Protein AF-Q2UFA0-F1 (afdb_monomer_lite)

Sequence (164 aa):
MLHRLEKFAEKDHPGLDFTRLARDIFEIDGPSGSHYCIAFKPQGNSVRTLQETFPNAQLRKHLVKSIIHRLFFAVNWLHATCSVAHTELSGHPWLTDFGQMRVVEGRINQDWWMSDLYRAPEVLLQLPWGYPVDIWSIGVMTLELLEGKNLVDPVYRVHGQYVS

InterPro domains:
  IPR000719 Protein kinase domain [PF00069] (55-152)
  IPR000719 Protein kinase domain [PS50011] (1-164)
  IPR011009 Protein kina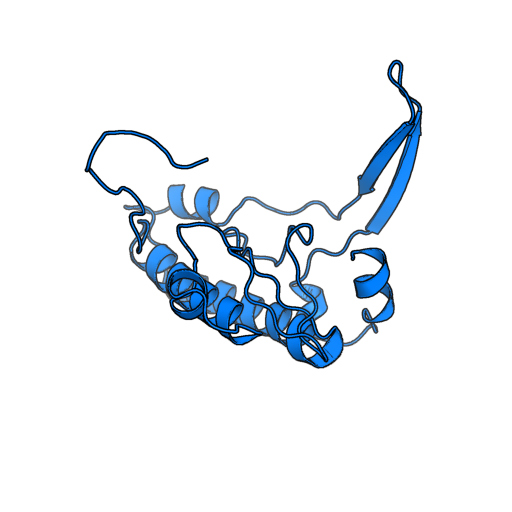se-like domain superfamily [SSF56112] (23-156)
  IPR051175 Dual specificity CLK kinases [PTHR45646] (97-151)

Radius of gyration: 17.29 Å; chains: 1; bounding box: 45×37×47 Å

Organism: Aspergillus oryzae (strain ATCC 42149 / RIB 40) (NCBI:txid510516)

Structure (mmCIF, N/CA/C/O backbone):
data_AF-Q2UFA0-F1
#
_entry.id   AF-Q2UFA0-F1
#
loop_
_atom_site.group_PDB
_atom_site.id
_atom_site.type_symbol
_atom_site.label_atom_id
_atom_site.label_alt_id
_atom_site.label_comp_id
_atom_site.label_asym_id
_atom_site.label_entity_id
_atom_site.label_seq_id
_atom_site.pdbx_PDB_ins_code
_atom_site.Cartn_x
_atom_site.Cartn_y
_atom_site.Cartn_z
_atom_site.occupancy
_atom_site.B_iso_or_equiv
_atom_site.auth_seq_id
_atom_site.auth_comp_id
_atom_site.auth_asym_id
_atom_site.auth_atom_id
_atom_site.pdbx_PDB_model_num
ATOM 1 N N . MET A 1 1 ? 10.904 -2.735 -11.911 1.00 69.12 1 MET A N 1
ATOM 2 C CA . MET A 1 1 ? 9.518 -2.979 -11.448 1.00 69.12 1 MET A CA 1
ATOM 3 C C . MET A 1 1 ? 8.508 -2.072 -12.146 1.00 69.12 1 MET A C 1
ATOM 5 O O . MET A 1 1 ? 7.577 -2.589 -12.738 1.00 69.12 1 MET A O 1
ATOM 9 N N . LEU A 1 2 ? 8.711 -0.751 -12.173 1.00 72.12 2 LEU A N 1
ATOM 10 C CA . LEU A 1 2 ? 7.784 0.202 -12.813 1.00 72.12 2 LEU A CA 1
ATOM 11 C C . LEU A 1 2 ? 7.495 -0.097 -14.298 1.00 72.12 2 LEU A C 1
ATOM 13 O O . LEU A 1 2 ? 6.341 -0.279 -14.661 1.00 72.12 2 LEU A O 1
ATOM 17 N N . HIS A 1 3 ? 8.533 -0.322 -15.110 1.00 73.25 3 HIS A N 1
ATOM 18 C CA . HIS A 1 3 ? 8.389 -0.776 -16.505 1.00 73.25 3 HIS A CA 1
ATOM 19 C C . HIS A 1 3 ? 7.650 -2.123 -16.654 1.00 73.25 3 HIS A C 1
ATOM 21 O O . HIS A 1 3 ? 7.135 -2.439 -17.721 1.00 73.25 3 HIS A O 1
ATOM 27 N N . ARG A 1 4 ? 7.630 -2.970 -15.611 1.00 72.50 4 ARG A N 1
ATOM 28 C CA . ARG A 1 4 ? 6.855 -4.222 -15.623 1.00 72.50 4 ARG A CA 1
ATOM 29 C C . ARG A 1 4 ? 5.371 -3.917 -15.438 1.00 72.50 4 ARG A C 1
ATOM 31 O O . ARG A 1 4 ? 4.573 -4.500 -16.153 1.00 72.50 4 ARG A O 1
ATOM 38 N N . LEU A 1 5 ? 5.021 -3.019 -14.518 1.00 77.69 5 LEU A N 1
ATOM 39 C CA . LEU A 1 5 ? 3.633 -2.632 -14.250 1.00 77.69 5 LEU A CA 1
ATOM 40 C C . LEU A 1 5 ? 2.967 -1.988 -15.472 1.00 77.69 5 LEU A C 1
ATOM 42 O O . LEU A 1 5 ? 1.819 -2.302 -15.762 1.00 77.69 5 LEU A O 1
ATOM 46 N N . GLU A 1 6 ? 3.702 -1.170 -16.232 1.00 74.56 6 GLU A N 1
ATOM 47 C CA . GLU A 1 6 ? 3.204 -0.574 -17.483 1.00 74.56 6 GLU A CA 1
ATOM 48 C C . GLU A 1 6 ? 2.753 -1.621 -18.510 1.00 74.56 6 GLU A C 1
ATOM 50 O O . GLU A 1 6 ? 1.758 -1.414 -19.196 1.00 74.56 6 GLU A O 1
ATOM 55 N N . LYS A 1 7 ? 3.421 -2.782 -18.577 1.00 77.62 7 LYS A N 1
ATOM 56 C CA . LYS A 1 7 ? 3.031 -3.870 -19.494 1.00 77.62 7 LYS A CA 1
ATOM 57 C C . LYS A 1 7 ? 1.678 -4.491 -19.151 1.00 77.62 7 LYS A C 1
ATOM 59 O O . LYS A 1 7 ? 1.045 -5.056 -20.031 1.00 77.62 7 LYS A O 1
ATOM 64 N N . PHE A 1 8 ? 1.264 -4.406 -17.889 1.00 75.88 8 PHE A N 1
ATOM 65 C CA . PHE A 1 8 ? -0.007 -4.938 -17.391 1.00 75.88 8 PHE A CA 1
ATOM 66 C C . PHE A 1 8 ? -1.089 -3.858 -17.262 1.00 75.88 8 PHE A C 1
ATOM 68 O O . PHE A 1 8 ? -2.206 -4.150 -16.832 1.00 75.88 8 PHE A O 1
ATOM 75 N N . ALA A 1 9 ? -0.772 -2.608 -17.607 1.00 70.12 9 ALA A N 1
ATOM 76 C CA . ALA A 1 9 ? -1.700 -1.488 -17.562 1.00 70.12 9 ALA A CA 1
ATOM 77 C C . ALA A 1 9 ? -2.595 -1.459 -18.818 1.00 70.12 9 ALA A C 1
ATOM 79 O O . ALA A 1 9 ? -2.592 -0.496 -19.586 1.00 70.12 9 ALA A O 1
ATOM 80 N N . GLU A 1 10 ? -3.357 -2.534 -19.045 1.00 68.38 10 GLU A N 1
ATOM 81 C CA . GLU A 1 10 ? -4.427 -2.546 -20.048 1.00 68.38 10 GLU A CA 1
ATOM 82 C C . GLU A 1 10 ? -5.585 -1.636 -19.604 1.00 68.38 10 GLU A C 1
ATOM 84 O O . GLU A 1 10 ? -5.936 -1.579 -18.426 1.00 68.38 10 GLU A O 1
ATOM 89 N N . LYS A 1 11 ? -6.172 -0.897 -20.553 1.00 59.50 11 LYS A N 1
ATOM 90 C CA . LYS A 1 11 ? -6.950 0.334 -20.310 1.00 59.50 11 LYS A CA 1
ATOM 91 C C . LYS A 1 11 ? -8.222 0.223 -19.451 1.00 59.50 11 LYS A C 1
ATOM 93 O O . LYS A 1 11 ? -8.726 1.274 -19.077 1.00 59.50 11 LYS A O 1
ATOM 98 N N . ASP A 1 12 ? -8.700 -0.971 -19.096 1.00 64.62 12 ASP A N 1
ATOM 99 C CA . ASP A 1 12 ? -10.007 -1.153 -18.435 1.00 64.62 12 ASP A CA 1
ATOM 100 C C . ASP A 1 12 ? -9.956 -1.814 -17.045 1.00 64.62 12 ASP A C 1
ATOM 102 O O . ASP A 1 12 ? -10.999 -2.163 -16.487 1.00 64.62 12 ASP A O 1
ATOM 106 N N . HIS A 1 13 ? -8.778 -1.986 -16.429 1.00 73.88 13 HIS A N 1
ATOM 107 C CA . HIS A 1 13 ? -8.738 -2.566 -15.084 1.00 73.88 13 HIS A CA 1
ATOM 108 C C . HIS A 1 13 ? -9.039 -1.508 -13.993 1.00 73.88 13 HIS A C 1
ATOM 110 O O . HIS A 1 13 ? -8.241 -0.587 -13.806 1.00 73.88 13 HIS A O 1
ATOM 116 N N . PRO A 1 14 ? -10.105 -1.658 -13.176 1.00 77.88 14 PRO A N 1
ATOM 117 C CA . PRO A 1 14 ? -10.539 -0.641 -12.200 1.00 77.88 14 PRO A CA 1
ATOM 118 C C . PRO A 1 14 ? -9.510 -0.345 -11.097 1.00 77.88 14 PRO A C 1
ATOM 120 O O . PRO A 1 14 ? -9.557 0.693 -10.445 1.00 77.88 14 PRO A O 1
ATOM 123 N N . GLY A 1 15 ? -8.556 -1.252 -10.874 1.00 78.12 15 GLY A N 1
ATOM 124 C CA . GLY A 1 15 ? -7.429 -1.030 -9.960 1.00 78.12 15 GLY A CA 1
ATOM 125 C C . GLY A 1 15 ? -6.402 -0.001 -10.446 1.00 78.12 15 GLY A C 1
ATOM 126 O O . GLY A 1 15 ? -5.671 0.548 -9.621 1.00 78.12 15 GLY A O 1
ATOM 127 N N . LEU A 1 16 ? -6.360 0.310 -11.747 1.00 80.56 16 LEU A N 1
ATOM 128 C CA . LEU A 1 16 ? -5.431 1.300 -12.302 1.00 80.56 16 LEU A CA 1
ATOM 129 C C . LEU A 1 16 ? -5.789 2.724 -11.874 1.00 80.56 16 LEU A C 1
ATOM 131 O O . LEU A 1 16 ? -4.893 3.508 -11.572 1.00 80.56 16 LEU A O 1
ATOM 135 N N . ASP A 1 17 ? -7.082 3.031 -11.737 1.00 81.19 17 ASP A N 1
ATOM 136 C CA . ASP A 1 17 ? -7.564 4.348 -11.291 1.00 81.19 17 ASP A CA 1
ATOM 137 C C . ASP A 1 17 ? -7.108 4.709 -9.868 1.00 81.19 17 ASP A C 1
ATOM 139 O O . ASP A 1 17 ? -7.089 5.881 -9.481 1.00 81.19 17 ASP A O 1
ATOM 143 N N . PHE A 1 18 ? -6.720 3.700 -9.085 1.00 83.94 18 PHE A N 1
ATOM 144 C CA . PHE A 1 18 ? -6.281 3.838 -7.696 1.00 83.94 18 PHE A CA 1
ATOM 145 C C . PHE A 1 18 ? -4.793 3.518 -7.501 1.00 83.94 18 PHE A C 1
ATOM 147 O O . PHE A 1 18 ? -4.308 3.506 -6.368 1.00 83.94 18 PHE A O 1
ATOM 154 N N . THR A 1 19 ? -4.061 3.307 -8.598 1.00 84.38 19 THR A N 1
ATOM 155 C CA . THR A 1 19 ? -2.630 2.991 -8.619 1.00 84.38 19 THR A CA 1
ATOM 156 C C . THR A 1 19 ? -1.854 4.140 -9.260 1.00 84.38 19 THR A C 1
ATOM 158 O O . THR A 1 19 ? -2.112 4.537 -10.395 1.00 84.38 19 THR A O 1
ATOM 161 N N . ARG A 1 20 ? -0.855 4.687 -8.563 1.00 83.62 20 ARG A N 1
ATOM 162 C CA . ARG A 1 20 ? -0.038 5.795 -9.072 1.00 83.62 20 ARG A CA 1
ATOM 163 C C . ARG A 1 20 ? 1.128 5.290 -9.922 1.00 83.62 20 ARG A C 1
ATOM 165 O O . ARG A 1 20 ? 2.265 5.252 -9.464 1.00 83.62 20 ARG A O 1
ATOM 172 N N . LEU A 1 21 ? 0.857 4.931 -11.171 1.00 84.44 21 LEU A N 1
ATOM 173 C CA . LEU A 1 21 ? 1.904 4.512 -12.106 1.00 84.44 21 LEU A CA 1
ATOM 174 C C . LEU A 1 21 ? 2.816 5.676 -12.523 1.00 84.44 21 LEU A C 1
ATOM 176 O O . LEU A 1 21 ? 2.394 6.838 -12.570 1.00 84.44 21 LEU A O 1
ATOM 180 N N . ALA A 1 22 ? 4.077 5.343 -12.813 1.00 85.19 22 ALA A N 1
ATOM 181 C CA . ALA A 1 22 ? 5.003 6.275 -13.441 1.00 85.19 22 ALA A CA 1
ATOM 182 C C . ALA A 1 22 ? 4.435 6.685 -14.804 1.00 85.19 22 ALA A C 1
ATOM 184 O O . ALA A 1 22 ? 3.907 5.860 -15.544 1.00 85.19 22 ALA A O 1
ATOM 185 N N . ARG A 1 23 ? 4.482 7.983 -15.094 1.00 84.31 23 ARG A N 1
ATOM 186 C CA . ARG A 1 23 ? 4.097 8.530 -16.396 1.00 84.31 23 ARG A CA 1
ATOM 187 C C . ARG A 1 23 ? 5.279 8.541 -17.354 1.00 84.31 23 ARG A C 1
ATOM 189 O O . ARG A 1 23 ? 5.073 8.408 -18.554 1.00 84.31 23 ARG A O 1
ATOM 196 N N . ASP A 1 24 ? 6.466 8.787 -16.815 1.00 86.75 24 ASP A N 1
ATOM 197 C CA . ASP A 1 24 ? 7.706 8.826 -17.573 1.00 86.75 24 ASP A CA 1
ATOM 198 C C . ASP A 1 24 ? 8.884 8.469 -16.662 1.00 86.75 24 ASP A C 1
ATOM 200 O O . ASP A 1 24 ? 8.854 8.752 -15.456 1.00 86.75 24 ASP A O 1
ATOM 204 N N . ILE A 1 25 ? 9.906 7.841 -17.236 1.00 89.56 25 ILE A N 1
ATOM 205 C CA . ILE A 1 25 ? 11.150 7.463 -16.566 1.00 89.56 25 ILE A CA 1
ATOM 206 C C . ILE A 1 25 ? 12.292 7.824 -17.509 1.00 89.56 25 ILE A C 1
ATOM 208 O O . ILE A 1 25 ? 12.415 7.248 -18.586 1.00 89.56 25 ILE A O 1
ATOM 212 N N . PHE A 1 26 ? 13.138 8.759 -17.091 1.00 91.88 26 PHE A N 1
ATOM 213 C CA . PHE A 1 26 ? 14.215 9.293 -17.921 1.00 91.88 26 PHE A CA 1
ATOM 214 C C . PHE A 1 26 ? 15.442 9.643 -17.081 1.00 91.88 26 PHE A C 1
ATOM 216 O O . PHE A 1 26 ? 15.392 9.639 -15.853 1.00 91.88 26 PHE A O 1
ATOM 223 N N . GLU A 1 27 ? 16.553 9.929 -17.746 1.00 95.88 27 GLU A N 1
ATOM 224 C CA . GLU A 1 27 ? 17.811 10.324 -17.116 1.00 95.88 27 GLU A CA 1
ATOM 225 C C . GLU A 1 27 ? 18.082 11.811 -17.354 1.00 95.88 27 GLU A C 1
ATOM 227 O O . GLU A 1 27 ? 17.812 12.335 -18.436 1.00 95.88 27 GLU A O 1
ATOM 232 N N . ILE A 1 28 ? 18.597 12.495 -16.333 1.00 95.44 28 ILE A N 1
ATOM 233 C CA . ILE A 1 28 ? 19.048 13.885 -16.419 1.00 95.44 28 ILE A CA 1
ATOM 234 C C . ILE A 1 28 ? 20.506 13.951 -15.979 1.00 95.44 28 ILE A C 1
ATOM 236 O O . ILE A 1 28 ? 20.833 13.542 -14.864 1.00 95.44 28 ILE A O 1
ATOM 240 N N . ASP A 1 29 ? 21.363 14.535 -16.811 1.00 96.81 29 ASP A N 1
ATOM 241 C CA . ASP A 1 29 ? 22.749 14.813 -16.446 1.00 96.81 29 ASP A CA 1
ATOM 242 C C . ASP A 1 29 ? 22.841 16.005 -15.487 1.00 96.81 29 ASP A C 1
ATOM 244 O O . ASP A 1 29 ? 22.350 17.104 -15.760 1.00 96.81 29 ASP A O 1
ATOM 248 N N . GLY A 1 30 ? 23.497 15.786 -14.351 1.00 93.38 30 GLY A N 1
ATOM 249 C CA . GLY A 1 30 ? 23.798 16.799 -13.352 1.00 93.38 30 GLY A CA 1
ATOM 250 C C . GLY A 1 30 ? 25.304 16.966 -13.120 1.00 93.38 30 GLY A C 1
ATOM 251 O O . GLY A 1 30 ? 26.120 16.199 -13.634 1.00 93.38 30 GLY A O 1
ATOM 252 N N . PRO A 1 31 ? 25.704 17.937 -12.279 1.00 95.25 31 PRO A N 1
ATOM 253 C CA . PRO A 1 31 ? 27.110 18.186 -11.941 1.00 95.25 31 PRO A CA 1
ATOM 254 C C . PRO A 1 31 ? 27.832 16.981 -11.320 1.00 95.25 31 PRO A C 1
ATOM 256 O O . PRO A 1 31 ? 29.059 16.936 -11.304 1.00 95.25 31 PRO A O 1
ATOM 259 N N . SER A 1 32 ? 27.076 16.023 -10.779 1.00 94.19 32 SER A N 1
ATOM 260 C CA . SER A 1 32 ? 27.583 14.824 -10.107 1.00 94.19 32 SER A CA 1
ATOM 261 C C . SER A 1 32 ? 27.350 13.531 -10.900 1.00 94.19 32 SER A C 1
ATOM 263 O O . SER A 1 32 ? 27.622 12.455 -10.373 1.00 94.19 32 SER A O 1
ATOM 265 N N . GLY A 1 33 ? 26.877 13.621 -12.148 1.00 94.19 33 GLY A N 1
ATOM 266 C CA . GLY A 1 33 ? 26.587 12.475 -13.015 1.00 94.19 33 GLY A CA 1
ATOM 267 C C . GLY A 1 33 ? 25.128 12.410 -13.471 1.00 94.19 33 GLY A C 1
ATOM 268 O O . GLY A 1 33 ? 24.354 13.336 -13.239 1.00 94.19 33 GLY A O 1
ATOM 269 N N . SER A 1 34 ? 24.766 11.312 -14.138 1.00 94.88 34 SER A N 1
ATOM 270 C CA . SER A 1 34 ? 23.394 11.052 -14.593 1.00 94.88 34 SER A CA 1
ATOM 271 C C . SER A 1 34 ? 22.495 10.622 -13.427 1.00 94.88 34 SER A C 1
ATOM 273 O O . SER A 1 34 ? 22.883 9.802 -12.589 1.00 94.88 34 SER A O 1
ATOM 275 N N . HIS A 1 35 ? 21.282 11.174 -13.377 1.00 94.25 35 HIS A N 1
ATOM 276 C CA . HIS A 1 35 ? 20.266 10.891 -12.368 1.00 94.25 35 HIS A CA 1
ATOM 277 C C . HIS A 1 35 ? 18.984 10.356 -13.010 1.00 94.25 35 HIS A C 1
ATOM 279 O O . HIS A 1 35 ? 18.359 11.030 -13.830 1.00 94.25 35 HIS A O 1
ATOM 285 N N . TYR A 1 36 ? 18.524 9.187 -12.559 1.00 91.50 36 TYR A N 1
ATOM 286 C CA . TYR A 1 36 ? 17.199 8.686 -12.917 1.00 91.50 36 TYR A CA 1
ATOM 287 C C . TYR A 1 36 ? 16.098 9.537 -12.288 1.00 91.50 36 TYR A C 1
ATOM 289 O O . TYR A 1 36 ? 16.066 9.762 -11.078 1.00 91.50 36 TYR A O 1
ATOM 297 N N . CYS A 1 37 ? 15.158 9.953 -13.122 1.00 91.69 37 CYS A N 1
ATOM 298 C CA . CYS A 1 37 ? 14.008 10.761 -12.773 1.00 91.69 37 CYS A CA 1
ATOM 299 C C . CYS A 1 37 ? 12.728 10.007 -13.128 1.00 91.69 37 CYS A C 1
ATOM 301 O O . CYS A 1 37 ? 12.607 9.416 -14.200 1.00 91.69 37 CYS A O 1
ATOM 303 N N . ILE A 1 38 ? 11.763 10.030 -12.208 1.00 89.00 38 ILE A N 1
ATOM 304 C CA . ILE A 1 38 ? 10.477 9.347 -12.359 1.00 89.00 38 ILE A CA 1
ATOM 305 C C . ILE A 1 38 ? 9.379 10.396 -12.231 1.00 89.00 38 ILE A C 1
ATOM 307 O O . ILE A 1 38 ? 9.190 10.994 -11.169 1.00 89.00 38 ILE A O 1
ATOM 311 N N . ALA A 1 39 ? 8.654 10.631 -13.319 1.00 89.12 39 ALA A N 1
ATOM 312 C CA . ALA A 1 39 ? 7.559 11.584 -13.355 1.00 89.12 39 ALA A CA 1
ATOM 313 C C . ALA A 1 39 ? 6.234 10.886 -13.046 1.00 89.12 39 ALA A C 1
ATOM 315 O O . ALA A 1 39 ? 5.908 9.844 -13.610 1.00 89.12 39 ALA A O 1
ATOM 316 N N . PHE A 1 40 ? 5.418 11.505 -12.198 1.00 85.50 40 PHE A N 1
ATOM 317 C CA . PHE A 1 40 ? 4.086 11.018 -11.847 1.00 85.50 40 PHE A CA 1
ATOM 318 C C . PHE A 1 40 ? 3.050 12.125 -12.028 1.00 85.50 40 PHE A C 1
ATOM 320 O O . PHE A 1 40 ? 3.361 13.311 -11.909 1.00 85.50 40 PHE A O 1
ATOM 327 N N . LYS A 1 41 ? 1.779 11.753 -12.221 1.00 83.75 41 LYS A N 1
ATOM 328 C CA . LYS A 1 41 ? 0.675 12.717 -12.099 1.00 83.75 41 LYS A CA 1
ATOM 329 C C . LYS A 1 41 ? 0.699 13.342 -10.686 1.00 83.75 41 LYS A C 1
ATOM 331 O O . LYS A 1 41 ? 0.897 12.589 -9.721 1.00 83.75 41 LYS A O 1
ATOM 336 N N . PRO A 1 42 ? 0.512 14.671 -10.544 1.00 82.44 42 PRO A N 1
ATOM 337 C CA . PRO A 1 42 ? 0.350 15.305 -9.239 1.00 82.44 42 PRO A CA 1
ATOM 338 C C . PRO A 1 42 ? -0.807 14.664 -8.473 1.00 82.44 42 PRO A C 1
ATOM 340 O O . PRO A 1 42 ? -1.835 14.336 -9.067 1.00 82.44 42 PRO A O 1
ATOM 343 N N . GLN A 1 43 ? -0.628 14.475 -7.170 1.00 77.12 43 GLN A N 1
ATOM 344 C CA . GLN A 1 43 ? -1.633 13.894 -6.284 1.00 77.12 43 GLN A CA 1
ATOM 345 C C . GLN A 1 43 ? -1.868 14.812 -5.085 1.00 77.12 43 GLN A C 1
ATOM 347 O O . GLN A 1 43 ? -1.094 15.739 -4.844 1.00 77.12 43 GLN A O 1
ATOM 352 N N . GLY A 1 44 ? -2.963 14.569 -4.368 1.00 75.38 44 GLY A N 1
ATOM 353 C CA . GLY A 1 44 ? -3.279 15.300 -3.144 1.00 75.38 44 GLY A CA 1
ATOM 354 C C . GLY A 1 44 ? -2.378 14.911 -1.968 1.00 75.38 44 GLY A C 1
ATOM 355 O O . GLY A 1 44 ? -1.394 14.188 -2.110 1.00 75.38 44 GLY A O 1
ATOM 356 N N . ASN A 1 45 ? -2.760 15.367 -0.781 1.00 79.31 45 ASN A N 1
ATOM 357 C CA . ASN A 1 45 ? -2.031 15.064 0.445 1.00 79.31 45 ASN A CA 1
ATOM 358 C C . ASN A 1 45 ? -2.154 13.584 0.856 1.00 79.31 45 ASN A C 1
ATOM 360 O O . ASN A 1 45 ? -3.083 12.881 0.449 1.00 79.31 45 ASN A O 1
ATOM 364 N N . SER A 1 46 ? -1.229 13.134 1.708 1.00 81.00 46 SER A N 1
ATOM 365 C CA . SER A 1 46 ? -1.304 11.826 2.372 1.00 81.00 46 SER A CA 1
ATOM 366 C C . SER A 1 46 ? -2.572 11.697 3.230 1.00 81.00 46 SER A C 1
ATOM 368 O O . SER A 1 46 ? -3.161 12.703 3.644 1.00 81.00 46 SER A O 1
ATOM 370 N N . VAL A 1 47 ? -2.986 10.463 3.553 1.00 80.69 47 VAL A N 1
ATOM 371 C CA . VAL A 1 47 ? -4.129 10.265 4.462 1.00 80.69 47 VAL A CA 1
ATOM 372 C C . VAL A 1 47 ? -3.807 10.795 5.860 1.00 80.69 47 VAL A C 1
ATOM 374 O O . VAL A 1 47 ? -4.701 11.313 6.519 1.00 80.69 47 VAL A O 1
ATOM 377 N N . ARG A 1 48 ? -2.536 10.775 6.279 1.00 80.31 48 ARG A N 1
ATOM 378 C CA . ARG A 1 48 ? -2.094 11.358 7.555 1.00 80.31 48 ARG A CA 1
ATOM 379 C C . ARG A 1 48 ? -2.387 12.855 7.639 1.00 80.31 48 ARG A C 1
ATOM 381 O O . ARG A 1 48 ? -3.007 13.306 8.594 1.00 80.31 48 ARG A O 1
ATOM 388 N N . THR A 1 49 ? -2.028 13.610 6.605 1.00 83.94 49 THR A N 1
ATOM 389 C CA . THR A 1 49 ? -2.344 15.045 6.539 1.00 83.94 49 THR A CA 1
ATOM 390 C C . THR A 1 49 ? -3.854 15.284 6.566 1.00 83.94 49 THR A C 1
ATOM 392 O O . THR A 1 49 ? -4.322 16.254 7.152 1.00 83.94 49 THR A O 1
ATOM 395 N N . LEU A 1 50 ? -4.646 14.395 5.952 1.00 84.44 50 LEU A N 1
ATOM 396 C CA . LEU A 1 50 ? -6.103 14.468 6.050 1.00 84.44 50 LEU A CA 1
ATOM 397 C C . LEU A 1 50 ? -6.583 14.183 7.479 1.00 84.44 50 LEU A C 1
ATOM 399 O O . LEU A 1 50 ? -7.444 14.908 7.966 1.00 84.44 50 LEU A O 1
ATOM 403 N N . GLN A 1 51 ? -6.038 13.172 8.158 1.00 85.31 51 GLN A N 1
ATOM 404 C CA . GLN A 1 51 ? -6.382 12.838 9.542 1.00 85.31 51 GLN A CA 1
ATOM 405 C C . GLN A 1 51 ? -6.175 14.020 10.484 1.00 85.31 51 GLN A C 1
ATOM 407 O O . GLN A 1 51 ? -7.070 14.311 11.268 1.00 85.31 51 GLN A O 1
ATOM 412 N N . GLU A 1 52 ? -5.067 14.749 10.351 1.00 86.31 52 GLU A N 1
ATOM 413 C CA . GLU A 1 52 ? -4.747 15.930 11.171 1.00 86.31 52 GLU A CA 1
ATOM 414 C C . GLU A 1 52 ? -5.823 17.031 11.115 1.00 86.31 52 GLU A C 1
ATOM 416 O O . GLU A 1 52 ? -5.924 17.846 12.029 1.00 86.31 52 GLU A O 1
ATOM 421 N N . THR A 1 53 ? -6.672 17.040 10.080 1.00 89.69 53 THR A N 1
ATOM 422 C CA . THR A 1 53 ? -7.796 17.986 9.967 1.00 89.69 53 THR A CA 1
ATOM 423 C C . THR A 1 53 ? -9.037 17.584 10.776 1.00 89.69 53 THR A C 1
ATOM 425 O O . THR A 1 53 ? -9.951 18.394 10.938 1.00 89.69 53 THR A O 1
ATOM 428 N N . PHE A 1 54 ? -9.095 16.351 11.290 1.00 88.25 54 PHE A N 1
ATOM 429 C CA . PHE A 1 54 ? -10.208 15.836 12.087 1.00 88.25 54 PHE A CA 1
ATOM 430 C C . PHE A 1 54 ? -9.862 15.808 13.585 1.00 88.25 54 PHE A C 1
ATOM 432 O O . PHE A 1 54 ? -8.713 15.555 13.958 1.0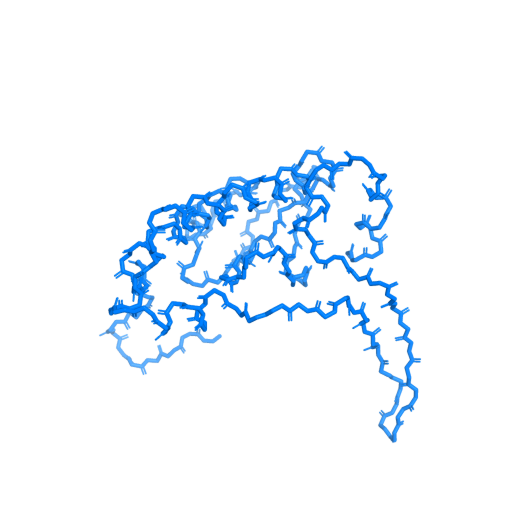0 88.25 54 PHE A O 1
ATOM 439 N N . PRO A 1 55 ? -10.852 15.997 14.480 1.00 89.94 55 PRO A N 1
ATOM 440 C CA . PRO A 1 55 ? -10.649 15.821 15.915 1.00 89.94 55 PRO A CA 1
ATOM 441 C C . PRO A 1 55 ? -10.059 14.443 16.233 1.00 89.94 55 PRO A C 1
ATOM 443 O O . PRO A 1 55 ? -10.520 13.430 15.704 1.00 89.94 55 PRO A O 1
ATOM 446 N N . ASN A 1 56 ? -9.047 14.410 17.103 1.00 89.00 56 ASN A N 1
ATOM 447 C CA . ASN A 1 56 ? -8.329 13.192 17.502 1.00 89.00 56 ASN A CA 1
ATOM 448 C C . ASN A 1 56 ? -7.727 12.391 16.333 1.00 89.00 56 ASN A C 1
ATOM 450 O O . ASN A 1 56 ? -7.487 11.200 16.489 1.00 89.00 56 ASN A O 1
ATOM 454 N N . ALA A 1 57 ? -7.519 13.011 15.166 1.00 87.88 57 ALA A N 1
ATOM 455 C CA . ALA A 1 57 ? -7.023 12.349 13.960 1.00 87.88 57 ALA A CA 1
ATOM 456 C C . ALA A 1 57 ? -7.916 11.204 13.417 1.00 87.88 57 ALA A C 1
ATOM 458 O O . ALA A 1 57 ? -7.460 10.352 12.650 1.00 87.88 57 ALA A O 1
ATOM 459 N N . GLN A 1 58 ? -9.204 11.183 13.780 1.00 92.12 58 GLN A N 1
ATOM 460 C CA . GLN A 1 58 ? -10.141 10.116 13.407 1.00 92.12 58 GLN A CA 1
ATOM 461 C C . GLN A 1 58 ? -10.933 10.459 12.146 1.00 92.12 58 GLN A C 1
ATOM 463 O O . GLN A 1 58 ? -11.693 11.431 12.106 1.00 92.12 58 GLN A O 1
ATOM 468 N N . LEU A 1 59 ? -10.828 9.617 11.115 1.00 90.50 59 LEU A N 1
ATOM 469 C CA . LEU A 1 59 ? -11.630 9.783 9.908 1.00 90.50 59 LEU A CA 1
ATOM 470 C C . LEU A 1 59 ? -13.046 9.246 10.096 1.00 90.50 59 LEU A C 1
ATOM 472 O O . LEU A 1 59 ? -13.310 8.234 10.748 1.00 90.50 59 LEU A O 1
ATOM 476 N N . ARG A 1 60 ? -13.997 9.891 9.418 1.00 92.50 60 ARG A N 1
ATOM 477 C CA . ARG A 1 60 ? -15.375 9.398 9.361 1.00 92.50 60 ARG A CA 1
ATOM 478 C C . ARG A 1 60 ? -15.418 8.040 8.658 1.00 92.50 60 ARG A C 1
ATOM 480 O O . ARG A 1 60 ? -14.830 7.873 7.592 1.00 92.50 60 ARG A O 1
ATOM 487 N N . LYS A 1 61 ? -16.222 7.108 9.182 1.00 92.88 61 LYS A N 1
ATOM 488 C CA . LYS A 1 61 ? -16.359 5.731 8.661 1.00 92.88 61 LYS A CA 1
ATOM 489 C C . LYS A 1 61 ? -16.595 5.647 7.148 1.00 92.88 61 LYS A C 1
ATOM 491 O O . LYS A 1 61 ? -16.095 4.733 6.504 1.00 92.88 61 LYS A O 1
ATOM 496 N N . HIS A 1 62 ? -17.337 6.591 6.564 1.00 93.31 62 HIS A N 1
ATOM 497 C CA . HIS A 1 62 ? -17.577 6.611 5.117 1.00 93.31 62 HIS A CA 1
ATOM 498 C C . HIS A 1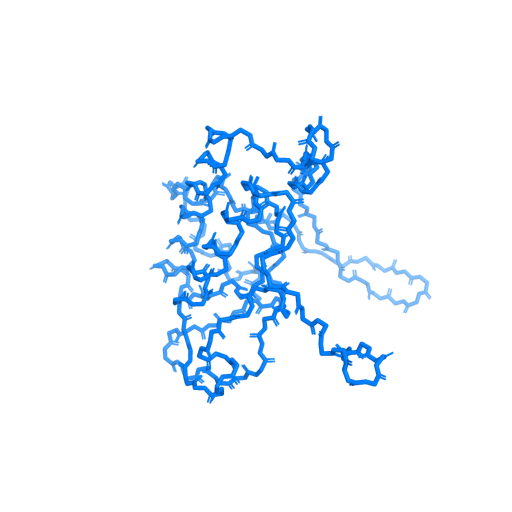 62 ? -16.319 6.955 4.303 1.00 93.31 62 HIS A C 1
ATOM 500 O O . HIS A 1 62 ? -16.130 6.391 3.228 1.00 93.31 62 HIS A O 1
ATOM 506 N N . LEU A 1 63 ? -15.448 7.835 4.814 1.00 90.81 63 LEU A N 1
ATOM 507 C CA . LEU A 1 63 ? -14.164 8.148 4.183 1.00 90.81 63 LEU A CA 1
ATOM 508 C C . LEU A 1 63 ? -13.229 6.948 4.275 1.00 90.81 63 LEU A C 1
ATOM 510 O O . LEU A 1 63 ? -12.669 6.553 3.258 1.00 90.81 63 LEU A O 1
ATOM 514 N N . VAL A 1 64 ? -13.143 6.320 5.454 1.00 92.06 64 VAL A N 1
ATOM 515 C CA . VAL A 1 64 ? -12.365 5.086 5.644 1.00 92.06 64 VAL A CA 1
ATOM 516 C C . VAL A 1 64 ? -12.839 4.015 4.668 1.00 92.06 64 VAL A C 1
ATOM 518 O O . VAL A 1 64 ? -12.044 3.509 3.889 1.00 92.06 64 VAL A O 1
ATOM 521 N N . LYS A 1 65 ? -14.149 3.744 4.608 1.00 93.00 65 LYS A N 1
ATOM 522 C CA . LYS A 1 65 ? -14.718 2.778 3.658 1.00 93.00 65 LYS A CA 1
ATOM 523 C C . LYS A 1 65 ? -14.328 3.091 2.210 1.00 93.00 65 LYS A C 1
ATOM 525 O O . LYS A 1 65 ? -13.977 2.174 1.479 1.00 93.00 65 LYS A O 1
ATOM 530 N N . SER A 1 66 ? -14.376 4.361 1.803 1.00 91.44 66 SER A N 1
ATOM 531 C CA . SER A 1 66 ? -13.981 4.786 0.454 1.00 91.44 66 SER A CA 1
ATOM 532 C C . SER A 1 66 ? -12.497 4.520 0.177 1.00 91.44 66 SER A C 1
ATOM 534 O O . SER A 1 66 ? -12.166 3.943 -0.855 1.00 91.44 66 SER A O 1
ATOM 536 N N . ILE A 1 67 ? -11.607 4.872 1.110 1.00 89.50 67 ILE A N 1
ATOM 537 C CA . ILE A 1 67 ? -10.156 4.652 0.987 1.00 89.50 67 ILE A CA 1
ATOM 538 C C . ILE A 1 67 ? -9.841 3.155 0.910 1.00 89.50 67 ILE A C 1
ATOM 540 O O . ILE A 1 67 ? -9.190 2.710 -0.030 1.00 89.50 67 ILE A O 1
ATOM 544 N N . ILE A 1 68 ? -10.363 2.368 1.851 1.00 91.50 68 ILE A N 1
ATOM 545 C CA . ILE A 1 68 ? -10.117 0.925 1.926 1.00 91.50 68 ILE A CA 1
ATOM 546 C C . ILE A 1 68 ? -10.645 0.204 0.682 1.00 91.50 68 ILE A C 1
ATOM 548 O O . ILE A 1 68 ? -9.968 -0.656 0.126 1.00 91.50 68 ILE A O 1
ATOM 552 N N . HIS A 1 69 ? -11.818 0.600 0.183 1.00 91.44 69 HIS A N 1
ATOM 553 C CA . HIS A 1 69 ? -12.362 0.054 -1.057 1.00 91.44 69 HIS A CA 1
ATOM 554 C C . HIS A 1 69 ? -11.422 0.296 -2.246 1.00 91.44 69 HIS A C 1
ATOM 556 O O . HIS A 1 69 ? -11.145 -0.628 -3.003 1.00 91.44 69 HIS A O 1
ATOM 562 N N . ARG A 1 70 ? -10.872 1.508 -2.388 1.00 90.44 70 ARG A N 1
ATOM 563 C CA . ARG A 1 70 ? -9.905 1.836 -3.452 1.00 90.44 70 ARG A CA 1
ATOM 564 C C . ARG A 1 70 ? -8.618 1.020 -3.339 1.00 90.44 70 ARG A C 1
ATOM 566 O O . ARG A 1 70 ? -8.139 0.511 -4.349 1.00 90.44 70 ARG A O 1
ATOM 573 N N . LEU A 1 71 ? -8.101 0.849 -2.121 1.00 90.06 71 LEU A N 1
ATOM 574 C CA . LEU A 1 71 ? -6.915 0.028 -1.867 1.00 90.06 71 LEU A CA 1
ATOM 575 C C . LEU A 1 71 ? -7.141 -1.434 -2.256 1.00 90.06 71 LEU A C 1
ATOM 577 O O . LEU A 1 71 ? -6.272 -2.018 -2.894 1.00 90.06 71 LEU A O 1
ATOM 581 N N . PHE A 1 72 ? -8.314 -2.006 -1.967 1.00 91.88 72 PHE A N 1
ATOM 582 C CA . PHE A 1 72 ? -8.629 -3.370 -2.398 1.00 91.88 72 PHE A CA 1
ATOM 583 C C . PHE A 1 72 ? -8.626 -3.525 -3.921 1.00 91.88 72 PHE A C 1
ATOM 585 O O . PHE A 1 72 ? -8.079 -4.503 -4.421 1.00 91.88 72 PHE A O 1
ATOM 592 N N . PHE A 1 73 ? -9.170 -2.562 -4.670 1.00 91.31 73 PHE A N 1
ATOM 593 C CA . PHE A 1 73 ? -9.117 -2.602 -6.136 1.00 91.31 73 PHE A CA 1
ATOM 594 C C . PHE A 1 73 ? -7.682 -2.527 -6.673 1.00 91.31 73 PHE A C 1
ATOM 596 O O . PHE A 1 73 ? -7.327 -3.288 -7.576 1.00 91.31 73 PHE A O 1
ATOM 603 N N . ALA A 1 74 ? -6.857 -1.640 -6.112 1.00 90.31 74 ALA A N 1
ATOM 604 C CA . ALA A 1 74 ? -5.458 -1.485 -6.510 1.00 90.31 74 ALA A CA 1
ATOM 605 C C . ALA A 1 74 ? -4.626 -2.740 -6.191 1.00 90.31 74 ALA A C 1
ATOM 607 O O . ALA A 1 74 ? -3.913 -3.258 -7.046 1.00 90.31 74 ALA A O 1
ATOM 608 N N . VAL A 1 75 ? -4.759 -3.271 -4.975 1.00 91.81 75 VAL A N 1
ATOM 609 C CA . VAL A 1 75 ? -4.029 -4.464 -4.529 1.00 91.81 75 VAL A CA 1
ATOM 610 C C . VAL A 1 75 ? -4.493 -5.714 -5.281 1.00 91.81 75 VAL A C 1
ATOM 612 O O . VAL A 1 75 ? -3.658 -6.507 -5.705 1.00 91.81 75 VAL A O 1
ATOM 615 N N . ASN A 1 76 ? -5.793 -5.851 -5.567 1.00 91.88 76 ASN A N 1
ATOM 616 C CA . ASN A 1 76 ? -6.296 -6.945 -6.400 1.00 91.88 76 ASN A CA 1
ATOM 617 C C . ASN A 1 76 ? -5.676 -6.936 -7.804 1.00 91.88 76 ASN A C 1
ATOM 619 O O . ASN A 1 76 ? -5.316 -7.991 -8.316 1.00 91.88 76 ASN A O 1
ATOM 623 N N . TRP A 1 77 ? -5.507 -5.760 -8.420 1.00 90.94 77 TRP A N 1
ATOM 624 C CA . TRP A 1 77 ? -4.814 -5.658 -9.708 1.00 90.94 77 TRP A CA 1
ATOM 625 C C . TRP A 1 77 ? -3.371 -6.171 -9.623 1.00 90.94 77 TRP A C 1
ATOM 627 O O . TRP A 1 77 ? -2.955 -6.991 -10.443 1.00 90.94 77 TRP A O 1
ATOM 637 N N . LEU A 1 78 ? -2.623 -5.760 -8.595 1.00 90.62 78 LEU A N 1
ATOM 638 C CA . LEU A 1 78 ? -1.250 -6.225 -8.397 1.00 90.62 78 LEU A CA 1
ATOM 639 C C . LEU A 1 78 ? -1.158 -7.740 -8.209 1.00 90.62 78 LEU A C 1
ATOM 641 O O . LEU A 1 78 ? -0.293 -8.384 -8.805 1.00 90.62 78 LEU A O 1
ATOM 645 N N . HIS A 1 79 ? -2.051 -8.297 -7.392 1.00 92.56 79 HIS A N 1
ATOM 646 C CA . HIS A 1 79 ? -2.055 -9.715 -7.040 1.00 92.56 79 HIS A CA 1
ATOM 647 C C . HIS A 1 79 ? -2.484 -10.583 -8.218 1.00 92.56 79 HIS A C 1
ATOM 649 O O . HIS A 1 79 ? -1.798 -11.544 -8.552 1.00 92.56 79 HIS A O 1
ATOM 655 N N . ALA A 1 80 ? -3.603 -10.231 -8.855 1.00 90.12 80 ALA A N 1
ATOM 656 C CA . ALA A 1 80 ? -4.242 -11.059 -9.873 1.00 90.12 80 ALA A CA 1
ATOM 657 C C . ALA A 1 80 ? -3.672 -10.847 -11.281 1.00 90.12 80 ALA A C 1
ATOM 659 O O . ALA A 1 80 ? -3.700 -11.772 -12.084 1.00 90.12 80 ALA A O 1
ATOM 660 N N . THR A 1 81 ? -3.186 -9.641 -11.598 1.00 89.06 81 THR A N 1
ATOM 661 C CA . THR A 1 81 ? -2.720 -9.299 -12.957 1.00 89.06 81 THR A CA 1
ATOM 662 C C . THR A 1 81 ? -1.202 -9.191 -13.032 1.00 89.06 81 THR A C 1
ATOM 664 O O . THR A 1 81 ? -0.591 -9.672 -13.982 1.00 89.06 81 THR A O 1
ATOM 667 N N . CYS A 1 82 ? -0.566 -8.552 -12.048 1.00 88.81 82 CYS A N 1
ATOM 668 C CA . CYS A 1 82 ? 0.878 -8.302 -12.104 1.00 88.81 82 CYS A CA 1
ATOM 669 C C . CYS A 1 82 ? 1.721 -9.398 -11.437 1.00 88.81 82 CYS A C 1
ATOM 671 O O . CYS A 1 82 ? 2.936 -9.454 -11.672 1.00 88.81 82 CYS A O 1
ATOM 673 N N . SER A 1 83 ? 1.092 -10.249 -10.624 1.00 91.38 83 SER A N 1
ATOM 674 C CA . SER A 1 83 ? 1.719 -11.276 -9.789 1.00 91.38 83 SER A CA 1
ATOM 675 C C . SER A 1 83 ? 2.724 -10.727 -8.766 1.00 91.38 83 SER A C 1
ATOM 677 O O . SER A 1 83 ? 3.811 -11.288 -8.557 1.00 91.38 83 SER A O 1
ATOM 679 N N . VAL A 1 84 ? 2.404 -9.581 -8.157 1.00 91.38 84 VAL A N 1
ATOM 680 C CA . VAL A 1 84 ? 3.284 -8.883 -7.205 1.00 91.38 84 VAL A CA 1
ATOM 681 C C . VAL A 1 84 ? 2.541 -8.496 -5.931 1.00 91.38 84 VAL A C 1
ATOM 683 O O . VAL A 1 84 ? 1.374 -8.134 -5.990 1.00 91.38 84 VAL A O 1
ATOM 686 N N . ALA A 1 85 ? 3.225 -8.541 -4.791 1.00 91.50 85 ALA A N 1
ATOM 687 C CA . ALA A 1 85 ? 2.780 -7.940 -3.536 1.00 91.50 85 ALA A CA 1
ATOM 688 C C . ALA A 1 85 ? 3.376 -6.531 -3.387 1.00 91.50 85 ALA A C 1
ATOM 690 O O . ALA A 1 85 ? 4.516 -6.288 -3.804 1.00 91.50 85 ALA A O 1
ATOM 691 N N . HIS A 1 86 ? 2.615 -5.609 -2.795 1.00 90.25 86 HIS A N 1
ATOM 692 C CA . HIS A 1 86 ? 3.039 -4.234 -2.549 1.00 90.25 86 HIS A CA 1
ATOM 693 C C . HIS A 1 86 ? 4.070 -4.147 -1.425 1.00 90.25 86 HIS A C 1
ATOM 695 O O . HIS A 1 86 ? 5.105 -3.507 -1.585 1.00 90.25 86 HIS A O 1
ATOM 701 N N . THR A 1 87 ? 3.808 -4.817 -0.301 1.00 85.75 87 THR A N 1
ATOM 702 C CA . THR A 1 87 ? 4.639 -4.920 0.914 1.00 85.75 87 THR A CA 1
ATOM 703 C C . THR A 1 87 ? 4.884 -3.618 1.691 1.00 85.75 87 THR A C 1
ATOM 705 O O . THR A 1 87 ? 5.372 -3.662 2.816 1.00 85.75 87 THR A O 1
ATOM 708 N N . GLU A 1 88 ? 4.504 -2.455 1.155 1.00 82.50 88 GLU A N 1
ATOM 709 C CA . GLU A 1 88 ? 4.642 -1.168 1.856 1.00 82.50 88 GLU A CA 1
ATOM 710 C C . GLU A 1 88 ? 3.431 -0.238 1.664 1.00 82.50 88 GLU A C 1
ATOM 712 O O . GLU A 1 88 ? 3.450 0.694 0.867 1.00 82.50 88 GLU A O 1
ATOM 717 N N . LEU A 1 89 ? 2.326 -0.475 2.373 1.00 77.00 89 LEU A N 1
ATOM 718 C CA . LEU A 1 89 ? 1.176 0.434 2.302 1.00 77.00 89 LEU A CA 1
ATOM 719 C C . LEU A 1 89 ? 1.407 1.671 3.182 1.00 77.00 89 LEU A C 1
ATOM 721 O O . LEU A 1 89 ? 1.201 1.639 4.389 1.00 77.00 89 LEU A O 1
ATOM 725 N N . SER A 1 90 ? 1.813 2.783 2.572 1.00 65.06 90 SER A N 1
ATOM 726 C CA . SER A 1 90 ? 2.296 3.987 3.272 1.00 65.06 90 SER A CA 1
ATOM 727 C C . SER A 1 90 ? 1.217 5.013 3.665 1.00 65.06 90 SER A C 1
ATOM 729 O O . SER A 1 90 ? 1.484 6.212 3.715 1.00 65.06 90 SER A O 1
ATOM 731 N N . GLY A 1 91 ? -0.022 4.591 3.941 1.00 63.81 91 GLY A N 1
ATOM 732 C CA . GLY A 1 91 ? -1.074 5.519 4.396 1.00 63.81 91 GLY A CA 1
ATOM 733 C C . GLY A 1 91 ? -1.440 6.607 3.371 1.00 63.81 91 GLY A C 1
ATOM 734 O O . GLY A 1 91 ? -1.813 7.724 3.736 1.00 63.81 91 GLY A O 1
ATOM 735 N N . HIS A 1 92 ? -1.319 6.302 2.079 1.00 65.94 92 HIS A N 1
ATOM 736 C CA . HIS A 1 92 ? -1.802 7.137 0.978 1.00 65.94 92 HIS A CA 1
ATOM 737 C C . HIS A 1 92 ? -3.140 6.593 0.451 1.00 65.94 92 HIS A C 1
ATOM 739 O O . HIS A 1 92 ? -3.358 5.382 0.467 1.00 65.94 92 HIS A O 1
ATOM 745 N N . PRO A 1 93 ? -4.059 7.455 -0.029 1.00 59.75 93 PRO A N 1
ATOM 746 C CA . PRO A 1 93 ? -5.362 7.001 -0.521 1.00 59.75 93 PRO A CA 1
ATOM 747 C C . PRO A 1 93 ? -5.282 6.358 -1.919 1.00 59.75 93 PRO A C 1
ATOM 749 O O . PRO A 1 93 ? -6.270 5.804 -2.399 1.00 59.75 93 PRO A O 1
ATOM 752 N N . TRP A 1 94 ? -4.120 6.458 -2.565 1.00 71.94 94 TRP A N 1
ATOM 753 C CA . TRP A 1 94 ? -3.723 5.757 -3.782 1.00 71.94 94 TRP A CA 1
ATOM 754 C C . TRP A 1 94 ? -2.518 4.876 -3.469 1.00 71.94 94 TRP A C 1
ATOM 756 O O . TRP A 1 94 ? -1.667 5.233 -2.649 1.00 71.94 94 TRP A O 1
ATOM 766 N N . LEU A 1 95 ? -2.422 3.754 -4.171 1.00 75.94 95 LEU A N 1
ATOM 767 C CA . LEU A 1 95 ? -1.273 2.874 -4.077 1.00 75.94 95 LEU A CA 1
ATOM 768 C C . LEU A 1 95 ? -0.069 3.535 -4.758 1.00 75.9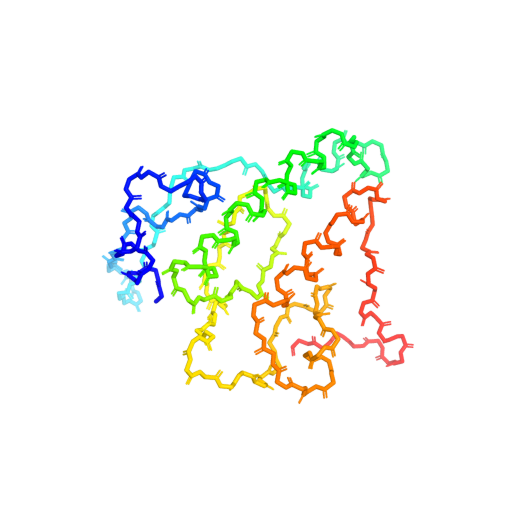4 95 LEU A C 1
ATOM 770 O O . LEU A 1 95 ? -0.150 3.938 -5.920 1.00 75.94 95 LEU A O 1
ATOM 774 N N . THR A 1 96 ? 1.020 3.713 -4.020 1.00 76.06 96 THR A N 1
ATOM 775 C CA . THR A 1 96 ? 2.215 4.451 -4.445 1.00 76.06 96 THR A CA 1
ATOM 776 C C . THR A 1 96 ? 3.442 3.828 -3.809 1.00 76.06 96 THR A C 1
ATOM 778 O O . THR A 1 96 ? 3.325 3.132 -2.811 1.00 76.06 96 THR A O 1
ATOM 781 N N . ASP A 1 97 ? 4.605 4.184 -4.344 1.00 76.12 97 ASP A N 1
ATOM 782 C CA . ASP A 1 97 ? 5.908 3.698 -3.899 1.00 76.12 97 ASP A CA 1
ATOM 783 C C . ASP A 1 97 ? 6.100 2.194 -4.114 1.00 76.12 97 ASP A C 1
ATOM 785 O O . ASP A 1 97 ? 5.949 1.338 -3.249 1.00 76.12 97 ASP A O 1
ATOM 789 N N . PHE A 1 98 ? 6.446 1.880 -5.356 1.00 81.31 98 PHE A N 1
ATOM 790 C CA . PHE A 1 98 ? 6.633 0.517 -5.829 1.00 81.31 98 PHE A CA 1
ATOM 791 C C . PHE A 1 98 ? 8.070 0.013 -5.660 1.00 81.31 98 PHE A C 1
ATOM 793 O O . PHE A 1 98 ? 8.415 -1.039 -6.205 1.00 81.31 98 PHE A O 1
ATOM 800 N N . GLY A 1 99 ? 8.917 0.762 -4.942 1.00 78.50 99 GLY A N 1
ATOM 801 C CA . GLY A 1 99 ? 10.316 0.405 -4.714 1.00 78.50 99 GLY A CA 1
ATOM 802 C C . GLY A 1 99 ? 10.470 -0.883 -3.907 1.00 78.50 99 GLY A C 1
ATOM 803 O O . GLY A 1 99 ? 11.400 -1.652 -4.145 1.00 78.50 99 GLY A O 1
ATOM 804 N N . GLN A 1 100 ? 9.516 -1.155 -3.015 1.00 82.19 100 GLN A N 1
ATOM 805 C CA . GLN A 1 100 ? 9.565 -2.302 -2.115 1.00 82.19 100 GLN A CA 1
ATOM 806 C C . GLN A 1 100 ? 8.835 -3.544 -2.647 1.00 82.19 100 GLN A C 1
ATOM 808 O O . GLN A 1 100 ? 8.958 -4.610 -2.056 1.00 82.19 100 GLN A O 1
ATOM 813 N N . MET A 1 101 ? 8.128 -3.461 -3.776 1.00 87.56 101 MET A N 1
ATOM 814 C CA . MET A 1 101 ? 7.304 -4.563 -4.283 1.00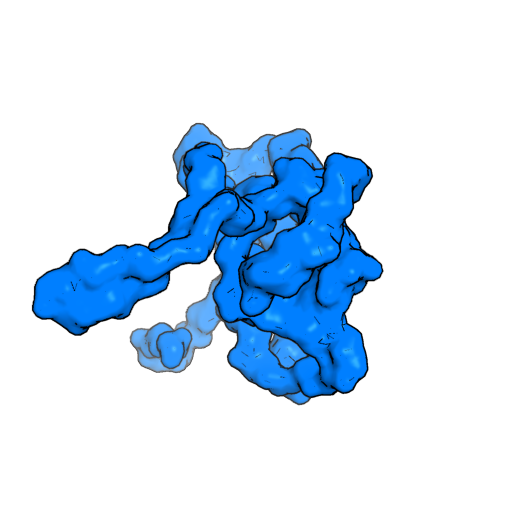 87.56 101 MET A CA 1
ATOM 815 C C . MET A 1 101 ? 8.064 -5.871 -4.512 1.00 87.56 101 MET A C 1
ATOM 817 O O . MET A 1 101 ? 9.251 -5.894 -4.854 1.00 87.56 101 MET A O 1
ATOM 821 N N . ARG A 1 102 ? 7.335 -6.985 -4.414 1.00 89.69 102 ARG A N 1
ATOM 822 C CA . ARG A 1 102 ? 7.899 -8.336 -4.495 1.00 89.69 102 ARG A CA 1
ATOM 823 C C . ARG A 1 102 ? 7.093 -9.228 -5.416 1.00 89.69 102 ARG A C 1
ATOM 825 O O . ARG A 1 102 ? 5.871 -9.221 -5.396 1.00 89.69 102 ARG A O 1
ATOM 832 N N . VAL A 1 103 ? 7.788 -9.992 -6.252 1.00 90.31 103 VAL A N 1
ATOM 833 C CA . VAL A 1 103 ? 7.153 -10.978 -7.136 1.00 90.31 103 VAL A CA 1
ATOM 834 C C . VAL A 1 103 ? 6.805 -12.203 -6.300 1.00 90.31 103 VAL A C 1
ATOM 836 O O . VAL A 1 103 ? 7.687 -12.771 -5.661 1.00 90.31 103 VAL A O 1
ATOM 839 N N . VAL A 1 104 ? 5.538 -12.605 -6.307 1.00 90.19 104 VAL A N 1
ATOM 840 C CA . VAL A 1 104 ? 5.058 -13.741 -5.501 1.00 90.19 104 VAL A CA 1
ATOM 841 C C . VAL A 1 104 ? 4.947 -15.008 -6.344 1.00 90.19 104 VAL A C 1
ATOM 843 O O . VAL A 1 104 ? 5.271 -16.096 -5.880 1.00 90.19 104 VAL A O 1
ATOM 846 N N . GLU A 1 105 ? 4.542 -14.884 -7.606 1.00 89.25 105 GLU A N 1
ATOM 847 C CA . GLU A 1 105 ? 4.406 -16.039 -8.493 1.00 89.25 105 GLU A CA 1
ATOM 848 C C . GLU A 1 105 ? 5.750 -16.742 -8.736 1.00 89.25 105 GLU A C 1
ATOM 850 O O . GLU A 1 105 ? 6.745 -16.125 -9.128 1.00 89.25 105 GLU A O 1
ATOM 855 N N . GLY A 1 106 ? 5.767 -18.055 -8.486 1.00 85.81 106 GLY A N 1
ATOM 856 C CA . GLY A 1 106 ? 6.939 -18.909 -8.678 1.00 85.81 106 GLY A CA 1
ATOM 857 C C . GLY A 1 106 ? 8.085 -18.660 -7.692 1.00 85.81 106 GLY A C 1
ATOM 858 O O . GLY A 1 106 ? 9.194 -19.135 -7.937 1.00 85.81 106 GLY A O 1
ATOM 859 N N . ARG A 1 107 ? 7.859 -17.912 -6.602 1.00 86.25 107 ARG A N 1
ATOM 860 C CA . ARG A 1 107 ? 8.884 -17.592 -5.599 1.00 86.25 107 ARG A CA 1
ATOM 861 C C . ARG A 1 107 ? 8.396 -17.874 -4.186 1.00 86.25 107 ARG A C 1
ATOM 863 O O . ARG A 1 107 ? 7.231 -17.672 -3.864 1.00 86.25 107 ARG A O 1
ATOM 870 N N . ILE A 1 108 ? 9.322 -18.302 -3.335 1.00 86.50 108 ILE A N 1
ATOM 871 C CA . ILE A 1 108 ? 9.121 -18.351 -1.888 1.00 86.50 108 ILE A CA 1
ATOM 872 C C . ILE A 1 108 ? 9.764 -17.086 -1.330 1.00 86.50 108 ILE A C 1
ATOM 874 O O . ILE A 1 108 ? 10.984 -16.945 -1.396 1.00 86.50 108 ILE A O 1
ATOM 878 N N . ASN A 1 109 ? 8.950 -16.163 -0.824 1.00 89.31 109 ASN A N 1
ATOM 879 C CA . ASN A 1 109 ? 9.453 -14.985 -0.129 1.00 89.31 109 ASN A CA 1
ATOM 880 C C . ASN A 1 109 ? 9.504 -15.281 1.377 1.00 89.31 109 ASN A C 1
ATOM 882 O O . ASN A 1 109 ? 8.537 -15.790 1.937 1.00 89.31 109 ASN A O 1
ATOM 886 N N . GLN A 1 110 ? 10.648 -15.014 2.002 1.00 89.06 110 GLN A N 1
ATOM 887 C CA . GLN A 1 110 ? 10.929 -15.223 3.434 1.00 89.06 110 GLN A CA 1
ATOM 888 C C . GLN A 1 110 ? 11.814 -14.101 4.002 1.00 89.06 110 GLN A C 1
ATOM 890 O O . GLN A 1 110 ? 12.255 -14.161 5.147 1.00 89.06 110 GLN A O 1
ATOM 895 N N . ASP A 1 111 ? 12.116 -13.083 3.195 1.00 87.31 111 ASP A N 1
ATOM 896 C CA . ASP A 1 111 ? 12.914 -11.938 3.602 1.00 87.31 111 ASP A CA 1
ATOM 897 C C . ASP A 1 111 ? 12.184 -11.097 4.655 1.00 87.31 111 ASP A C 1
ATOM 899 O O . ASP A 1 111 ? 10.953 -10.997 4.666 1.00 87.31 111 ASP A O 1
ATOM 903 N N . TRP A 1 112 ? 12.972 -10.487 5.545 1.00 84.50 112 TRP A N 1
ATOM 904 C CA . TRP A 1 112 ? 12.499 -9.534 6.544 1.00 84.50 112 TRP A CA 1
ATOM 905 C C . TRP A 1 112 ? 12.180 -8.207 5.860 1.00 84.50 112 TRP A C 1
ATOM 907 O O . TRP A 1 112 ? 13.023 -7.317 5.741 1.00 84.50 112 TRP A O 1
ATOM 917 N N . TRP A 1 113 ? 10.966 -8.116 5.336 1.00 81.94 113 TRP A N 1
ATOM 918 C CA . TRP A 1 113 ? 10.549 -7.030 4.465 1.00 81.94 113 TRP A CA 1
ATOM 919 C C . TRP A 1 113 ? 9.134 -6.603 4.818 1.00 81.94 113 TRP A C 1
ATOM 921 O O . TRP A 1 113 ? 8.291 -7.475 4.974 1.00 81.94 113 TRP A O 1
ATOM 931 N N . MET A 1 114 ? 8.920 -5.293 4.988 1.00 83.19 114 MET A N 1
ATOM 932 C CA . MET A 1 114 ? 7.696 -4.558 5.379 1.00 83.19 114 MET A CA 1
ATOM 933 C C . MET A 1 114 ? 8.064 -3.518 6.444 1.00 83.19 114 MET A C 1
ATOM 935 O O . MET A 1 114 ? 8.942 -3.765 7.273 1.00 83.19 114 MET A O 1
ATOM 939 N N . SER A 1 115 ? 7.353 -2.390 6.475 1.00 82.12 115 SER A N 1
ATOM 940 C CA . SER A 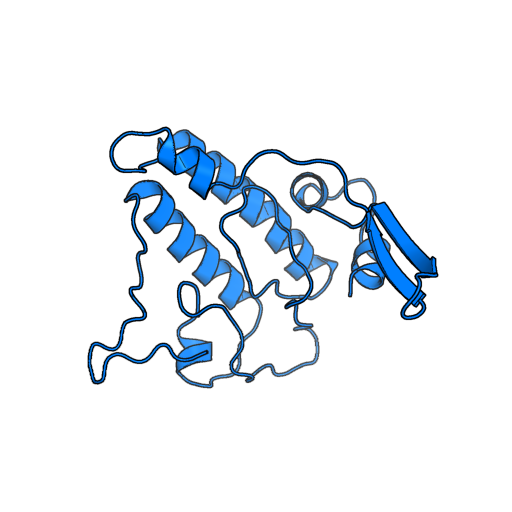1 115 ? 7.455 -1.408 7.565 1.00 82.12 115 SER A CA 1
ATOM 941 C C . SER A 1 115 ? 7.008 -2.015 8.901 1.00 82.12 115 SER A C 1
ATOM 943 O O . SER A 1 115 ? 6.025 -2.756 8.936 1.00 82.12 115 SER A O 1
ATOM 945 N N . ASP A 1 116 ? 7.685 -1.671 10.000 1.00 81.31 116 ASP A N 1
ATOM 946 C CA . ASP A 1 116 ? 7.412 -2.227 11.335 1.00 81.31 116 ASP A CA 1
ATOM 947 C C . ASP A 1 116 ? 5.955 -2.049 11.789 1.00 81.31 116 ASP A C 1
ATOM 949 O O . ASP A 1 116 ? 5.408 -2.922 12.457 1.00 81.31 116 ASP A O 1
ATOM 953 N N . LEU A 1 117 ? 5.306 -0.950 11.389 1.00 81.75 117 LEU A N 1
ATOM 954 C CA . LEU A 1 117 ? 3.918 -0.646 11.760 1.00 81.75 117 LEU A CA 1
ATOM 955 C C . LEU A 1 117 ? 2.896 -1.564 11.080 1.00 81.75 117 LEU A C 1
ATOM 957 O O . LEU A 1 117 ? 1.846 -1.851 11.646 1.00 81.75 117 LEU A O 1
ATOM 961 N N . TYR A 1 118 ? 3.202 -2.030 9.869 1.00 86.00 118 TYR A N 1
ATOM 962 C CA . TYR A 1 118 ? 2.266 -2.767 9.017 1.00 86.00 118 TYR A CA 1
ATOM 963 C C . TYR A 1 118 ? 2.682 -4.218 8.786 1.00 86.00 118 TYR A C 1
ATOM 965 O O . TYR A 1 118 ? 2.041 -4.905 7.988 1.00 86.00 118 TYR A O 1
ATOM 973 N N . ARG A 1 119 ? 3.752 -4.676 9.447 1.00 89.44 119 ARG A N 1
ATOM 974 C CA . ARG A 1 119 ? 4.356 -5.988 9.217 1.00 89.44 119 ARG A CA 1
ATOM 975 C C . ARG A 1 119 ? 3.398 -7.110 9.609 1.00 89.44 119 ARG A C 1
ATOM 977 O O . ARG A 1 119 ? 2.857 -7.130 10.715 1.00 89.44 119 ARG A O 1
ATOM 984 N N . ALA A 1 120 ? 3.207 -8.046 8.686 1.00 91.81 120 ALA A N 1
ATOM 985 C CA . ALA A 1 120 ? 2.365 -9.214 8.889 1.00 91.81 120 ALA A CA 1
ATOM 986 C C . ALA A 1 120 ? 3.032 -10.234 9.837 1.00 91.81 120 ALA A C 1
ATOM 988 O O . ALA A 1 120 ? 4.267 -10.318 9.886 1.00 91.81 120 ALA A O 1
ATOM 989 N N . PRO A 1 121 ? 2.249 -11.022 10.593 1.00 92.75 121 PRO A N 1
ATOM 990 C CA . PRO A 1 121 ? 2.783 -11.985 11.553 1.00 92.75 121 PRO A CA 1
ATOM 991 C C . PRO A 1 121 ? 3.658 -13.060 10.900 1.00 92.75 121 PRO A C 1
ATOM 993 O O . PRO A 1 121 ? 4.664 -13.452 11.481 1.00 92.75 121 PRO A O 1
ATOM 996 N N . GLU A 1 122 ? 3.345 -13.504 9.684 1.00 93.06 122 GLU A N 1
ATOM 997 C CA . GLU A 1 122 ? 4.174 -14.451 8.935 1.00 93.06 122 GLU A CA 1
ATOM 998 C C . GLU A 1 122 ? 5.577 -13.900 8.639 1.00 93.06 122 GLU A C 1
ATOM 1000 O O . GLU A 1 122 ? 6.548 -14.645 8.730 1.00 93.06 122 GLU A O 1
ATOM 1005 N N . VAL A 1 123 ? 5.715 -12.591 8.396 1.00 91.19 123 VAL A N 1
ATOM 1006 C CA . VAL A 1 123 ? 7.025 -11.945 8.215 1.00 91.19 123 VAL A CA 1
ATOM 1007 C C . VAL A 1 123 ? 7.773 -11.865 9.546 1.00 91.19 123 VAL A C 1
ATOM 1009 O O . VAL A 1 123 ? 8.960 -12.180 9.604 1.00 91.19 123 VAL A O 1
ATOM 1012 N N . LEU A 1 124 ? 7.083 -11.499 10.634 1.00 88.81 124 LEU A N 1
ATOM 1013 C CA . LEU A 1 124 ? 7.671 -11.466 11.983 1.00 88.81 124 LEU A CA 1
ATOM 1014 C C . LEU A 1 124 ? 8.191 -12.839 12.423 1.00 88.81 124 LEU A C 1
ATOM 1016 O O . LEU A 1 124 ? 9.225 -12.932 13.081 1.00 88.81 124 LEU A O 1
ATOM 1020 N N . LEU A 1 125 ? 7.479 -13.898 12.047 1.00 90.38 125 LEU A N 1
ATOM 1021 C CA . LEU A 1 125 ? 7.824 -15.281 12.362 1.00 90.38 125 LEU A CA 1
ATOM 1022 C C . LEU A 1 125 ? 8.804 -15.906 11.356 1.00 90.38 125 LEU A C 1
ATOM 1024 O O . LEU A 1 125 ? 9.105 -17.091 11.481 1.00 90.38 125 LEU A O 1
ATOM 1028 N N . GLN A 1 126 ? 9.300 -15.136 10.378 1.00 90.56 126 GLN A N 1
ATOM 1029 C CA . GLN A 1 126 ? 10.201 -15.607 9.316 1.00 90.56 126 GLN A CA 1
ATOM 1030 C C . GLN A 1 126 ? 9.634 -16.808 8.538 1.00 90.56 126 GLN A C 1
ATOM 1032 O O . GLN A 1 126 ? 10.353 -17.711 8.107 1.00 90.56 126 GLN A O 1
ATOM 1037 N N . LEU A 1 127 ? 8.313 -16.831 8.372 1.00 93.12 127 LEU A N 1
ATOM 1038 C CA . LEU A 1 127 ? 7.599 -17.834 7.597 1.00 93.12 127 LEU A CA 1
ATOM 1039 C C . LEU A 1 127 ? 7.499 -17.399 6.127 1.00 93.12 127 LEU A C 1
ATOM 1041 O O . LEU A 1 127 ? 7.576 -16.205 5.826 1.00 93.12 127 LEU A O 1
ATOM 1045 N N . PRO A 1 128 ? 7.304 -18.352 5.191 1.00 93.75 128 PRO A N 1
ATOM 1046 C CA . PRO A 1 128 ? 6.936 -18.017 3.824 1.00 93.75 128 PRO A CA 1
ATOM 1047 C C . PRO A 1 128 ? 5.740 -17.070 3.779 1.00 93.75 128 PRO A C 1
ATOM 1049 O O . PRO A 1 128 ? 4.715 -17.334 4.411 1.00 93.75 128 PRO A O 1
ATOM 1052 N N . TRP A 1 129 ? 5.851 -16.017 2.981 1.00 94.12 129 TRP A N 1
ATOM 1053 C CA . TRP A 1 129 ? 4.799 -15.027 2.820 1.00 94.12 129 TRP A CA 1
ATOM 1054 C C . TRP A 1 129 ? 4.509 -14.739 1.339 1.00 94.12 129 TRP A C 1
ATOM 1056 O O . TRP A 1 129 ? 5.293 -15.047 0.436 1.00 94.12 129 TRP A O 1
ATOM 1066 N N . GLY A 1 130 ? 3.328 -14.178 1.077 1.00 93.75 130 GLY A N 1
ATOM 1067 C CA . GLY A 1 130 ? 2.839 -13.878 -0.271 1.00 93.75 130 GLY A CA 1
ATOM 1068 C C . GLY A 1 130 ? 1.805 -12.757 -0.251 1.00 93.75 130 GLY A C 1
ATOM 1069 O O . GLY A 1 130 ? 1.849 -11.894 0.614 1.00 93.75 130 GLY A O 1
ATOM 1070 N N . TYR A 1 131 ? 0.838 -12.783 -1.166 1.00 95.31 131 TYR A N 1
ATOM 1071 C CA . TYR A 1 131 ? -0.210 -11.757 -1.283 1.00 95.31 131 TYR A CA 1
ATOM 1072 C C . TYR A 1 131 ? -0.949 -11.360 0.018 1.00 95.31 131 TYR A C 1
ATOM 1074 O O . TYR A 1 131 ? -1.260 -10.174 0.160 1.00 95.31 131 TYR A O 1
ATOM 1082 N N . PRO A 1 132 ? -1.220 -12.267 0.985 1.00 95.38 132 PRO A N 1
ATOM 1083 C CA . PRO A 1 132 ? -1.938 -11.908 2.212 1.00 95.38 132 PRO A CA 1
ATOM 1084 C C . PRO A 1 132 ? -1.296 -10.797 3.055 1.00 95.38 132 PRO A C 1
ATOM 1086 O O . PRO A 1 132 ? -2.020 -10.115 3.781 1.00 95.38 132 PRO A O 1
ATOM 1089 N N . VAL A 1 133 ? 0.013 -10.547 2.917 1.00 93.56 133 VAL A N 1
ATOM 1090 C CA . VAL A 1 133 ? 0.704 -9.490 3.676 1.00 93.56 133 VAL A CA 1
ATOM 1091 C C . VAL A 1 133 ? 0.127 -8.099 3.402 1.00 93.56 133 VAL A C 1
ATOM 1093 O O . VAL A 1 133 ? -0.001 -7.293 4.321 1.00 93.56 133 VAL A O 1
ATOM 1096 N N . ASP A 1 134 ? -0.313 -7.830 2.169 1.00 93.56 134 ASP A N 1
ATOM 1097 C CA . ASP A 1 134 ? -0.945 -6.552 1.826 1.00 93.56 134 ASP A CA 1
ATOM 1098 C C . ASP A 1 134 ? -2.337 -6.434 2.459 1.00 93.56 134 ASP A C 1
ATOM 1100 O O . ASP A 1 134 ? -2.742 -5.354 2.887 1.00 93.56 134 ASP A O 1
ATOM 1104 N N . ILE A 1 135 ? -3.069 -7.548 2.561 1.00 94.44 135 ILE A N 1
ATOM 1105 C CA . ILE A 1 135 ? -4.397 -7.588 3.188 1.00 94.44 135 ILE A CA 1
ATOM 1106 C C . ILE A 1 135 ? -4.283 -7.305 4.688 1.00 94.44 135 ILE A C 1
ATOM 1108 O O . ILE A 1 135 ? -5.090 -6.548 5.233 1.00 94.44 135 ILE A O 1
ATOM 1112 N N . TRP A 1 136 ? -3.251 -7.847 5.340 1.00 93.25 136 TRP A N 1
ATOM 1113 C CA . TRP A 1 136 ? -2.922 -7.512 6.723 1.00 93.25 136 TRP A CA 1
ATOM 1114 C C . TRP A 1 136 ? -2.666 -6.010 6.886 1.00 93.25 136 TRP A C 1
ATOM 1116 O O . TRP A 1 136 ? -3.302 -5.365 7.721 1.00 93.25 136 TRP A O 1
ATOM 1126 N N . SER A 1 137 ? -1.805 -5.427 6.045 1.00 91.38 137 SER A N 1
ATOM 1127 C CA . SER A 1 137 ? -1.506 -3.993 6.092 1.00 91.38 137 SER A CA 1
ATOM 1128 C C . SER A 1 137 ? -2.751 -3.116 5.874 1.00 91.38 137 SER A C 1
ATOM 1130 O O . SER A 1 137 ? -2.908 -2.110 6.566 1.00 91.38 137 SER A O 1
ATOM 1132 N N . ILE A 1 138 ? -3.682 -3.503 4.986 1.00 92.25 138 ILE A N 1
ATOM 1133 C CA . ILE A 1 138 ? -4.982 -2.816 4.819 1.00 92.25 138 ILE A CA 1
ATOM 1134 C C . ILE A 1 138 ? -5.816 -2.896 6.107 1.00 92.25 138 ILE A C 1
ATOM 1136 O O . ILE A 1 138 ? -6.457 -1.913 6.494 1.00 92.25 138 ILE A O 1
ATOM 1140 N N . GLY A 1 139 ? -5.820 -4.048 6.780 1.00 92.25 139 GLY A N 1
ATOM 1141 C CA . GLY A 1 139 ? -6.521 -4.242 8.050 1.00 92.25 139 GLY A CA 1
ATOM 1142 C C . GLY A 1 139 ? -5.991 -3.323 9.150 1.00 92.25 139 GLY A C 1
ATOM 1143 O O . GLY A 1 139 ? -6.773 -2.609 9.782 1.00 92.25 139 GLY A O 1
ATOM 1144 N N . VAL A 1 140 ? -4.666 -3.276 9.314 1.00 90.50 140 VAL A N 1
ATOM 1145 C CA . VAL A 1 140 ? -3.993 -2.365 10.253 1.00 90.50 140 VAL A CA 1
ATOM 1146 C C . VAL A 1 140 ? -4.346 -0.913 9.927 1.00 90.50 140 VAL A C 1
ATOM 1148 O O . VAL A 1 140 ? -4.870 -0.207 10.786 1.00 90.50 140 VAL A O 1
ATOM 1151 N N . MET A 1 141 ? -4.188 -0.495 8.666 1.00 88.94 141 MET A N 1
ATOM 1152 C CA . MET A 1 141 ? -4.525 0.863 8.227 1.00 88.94 141 MET A CA 1
ATOM 1153 C C . MET A 1 141 ? -5.990 1.216 8.511 1.00 88.94 141 MET A C 1
ATOM 1155 O O . MET A 1 141 ? -6.288 2.320 8.954 1.00 88.94 141 MET A O 1
ATOM 1159 N N . THR A 1 142 ? -6.927 0.289 8.297 1.00 91.56 142 THR A N 1
ATOM 1160 C CA . THR A 1 142 ? -8.354 0.527 8.572 1.00 91.56 142 THR A CA 1
ATOM 1161 C C . THR A 1 142 ? -8.584 0.936 10.024 1.00 91.56 142 THR A C 1
ATOM 1163 O O . THR A 1 142 ? -9.329 1.882 10.285 1.00 91.56 142 THR A O 1
ATOM 1166 N N . LEU A 1 143 ? -7.945 0.238 10.963 1.00 90.44 143 LEU A N 1
ATOM 1167 C CA . LEU A 1 143 ? -8.068 0.524 12.389 1.00 90.44 143 LEU A CA 1
ATOM 1168 C C . LEU A 1 143 ? -7.383 1.843 12.749 1.00 90.44 143 LEU A C 1
ATOM 1170 O O . LEU A 1 143 ? -7.986 2.664 13.433 1.00 90.44 143 LEU A O 1
ATOM 1174 N N . GLU A 1 144 ? -6.197 2.110 12.206 1.00 88.62 144 GLU A N 1
ATOM 1175 C CA . GLU A 1 144 ? -5.487 3.375 12.435 1.00 88.62 144 GLU A CA 1
ATOM 1176 C C . GLU A 1 144 ? -6.280 4.596 11.963 1.00 88.62 144 GLU A C 1
ATOM 1178 O O . GLU A 1 144 ? -6.343 5.614 12.655 1.00 88.62 144 GLU A O 1
ATOM 1183 N N . LEU A 1 145 ? -6.944 4.494 10.809 1.00 89.31 145 LEU A N 1
ATOM 1184 C CA . LEU A 1 145 ? -7.779 5.571 10.278 1.00 89.31 145 LEU A CA 1
ATOM 1185 C C . LEU A 1 145 ? -9.033 5.828 11.125 1.00 89.31 145 LEU A C 1
ATOM 1187 O O . LEU A 1 145 ? -9.533 6.955 11.154 1.00 89.31 145 LEU A O 1
ATOM 1191 N N . LEU A 1 146 ? -9.552 4.796 11.795 1.00 90.81 146 LEU A N 1
ATOM 1192 C CA . LEU A 1 146 ? -10.719 4.895 12.673 1.00 90.81 146 LEU A CA 1
ATOM 1193 C C . LEU A 1 146 ? -10.352 5.371 14.080 1.00 90.81 146 LEU A C 1
ATOM 1195 O O . LEU A 1 146 ? -11.129 6.107 14.684 1.00 90.81 146 LEU A O 1
ATOM 1199 N N . GLU A 1 147 ? -9.199 4.955 14.601 1.00 89.12 147 GLU A N 1
ATOM 1200 C CA . GLU A 1 147 ? -8.761 5.282 15.959 1.00 89.12 147 GLU A CA 1
ATOM 1201 C C . GLU A 1 147 ? -7.953 6.580 16.039 1.00 89.12 147 GLU A C 1
ATOM 1203 O O . GLU A 1 147 ? -7.947 7.215 17.095 1.00 89.12 147 GLU A O 1
ATOM 1208 N N . GLY A 1 148 ? -7.329 7.008 14.935 1.00 85.00 148 GLY A N 1
ATOM 1209 C CA . GLY A 1 148 ? -6.501 8.216 14.873 1.00 85.00 148 GLY A CA 1
ATOM 1210 C C . GLY A 1 148 ? -5.121 8.059 15.514 1.00 85.00 148 GLY A C 1
ATOM 1211 O O . GLY A 1 148 ? -4.471 9.044 15.854 1.00 85.00 148 GLY A O 1
ATOM 1212 N N . LYS A 1 149 ? -4.668 6.818 15.700 1.00 83.12 149 LYS A N 1
ATOM 1213 C CA . LYS A 1 149 ? -3.367 6.460 16.276 1.00 83.12 149 LYS A CA 1
ATOM 1214 C C . LYS A 1 149 ? -2.842 5.192 15.611 1.00 83.12 149 LYS A C 1
ATOM 1216 O O . LYS A 1 149 ? -3.631 4.433 15.051 1.00 83.12 149 LYS A O 1
ATOM 1221 N N . ASN A 1 150 ? -1.538 4.951 15.718 1.00 80.69 150 ASN A N 1
ATOM 1222 C CA . ASN A 1 150 ? -0.952 3.696 15.257 1.00 80.69 150 ASN A CA 1
ATOM 1223 C C . ASN A 1 150 ? -1.527 2.522 16.063 1.00 80.69 150 ASN A C 1
ATOM 1225 O O . ASN A 1 150 ? -1.661 2.617 17.288 1.00 80.69 150 ASN A O 1
ATOM 1229 N N . LEU A 1 151 ? -1.859 1.428 15.379 1.00 78.88 151 LEU A N 1
ATOM 1230 C CA . LEU A 1 151 ? -2.413 0.231 16.020 1.00 78.88 151 LEU A CA 1
ATOM 1231 C C . LEU A 1 151 ? -1.304 -0.603 16.665 1.00 78.88 151 LEU A C 1
ATOM 1233 O O . LEU A 1 151 ? -1.475 -1.150 17.754 1.00 78.88 151 LEU A O 1
ATOM 1237 N N . VAL A 1 152 ? -0.170 -0.687 15.973 1.00 75.62 152 VAL A N 1
ATOM 1238 C CA . VAL A 1 152 ? 1.038 -1.357 16.438 1.00 75.62 152 VAL A CA 1
ATOM 1239 C C . VAL A 1 152 ? 2.028 -0.274 16.835 1.00 75.62 152 VAL A C 1
ATOM 1241 O O . VAL A 1 152 ? 2.365 0.593 16.033 1.00 75.62 152 VAL A O 1
ATOM 1244 N N . ASP A 1 153 ? 2.475 -0.308 18.084 1.00 67.25 153 ASP A N 1
ATOM 1245 C CA . ASP A 1 153 ? 3.591 0.507 18.548 1.00 67.25 153 ASP A CA 1
ATOM 1246 C C . ASP A 1 153 ? 4.851 -0.376 18.529 1.00 67.25 153 ASP A C 1
ATOM 1248 O O . ASP A 1 153 ? 4.976 -1.263 19.377 1.00 67.25 153 ASP A O 1
ATOM 1252 N N . PRO A 1 154 ? 5.771 -0.204 17.561 1.00 61.44 154 PRO A N 1
ATOM 1253 C CA . PRO A 1 154 ? 6.955 -1.044 17.436 1.00 61.44 154 PRO A CA 1
ATOM 1254 C C . PRO A 1 154 ? 8.010 -0.705 18.494 1.00 61.44 154 PRO A C 1
ATOM 1256 O O . PRO A 1 154 ? 9.099 -1.279 18.483 1.00 61.44 154 PRO A O 1
ATOM 1259 N N . VAL A 1 155 ? 7.714 0.203 19.433 1.00 53.91 155 VAL A N 1
ATOM 1260 C CA . VAL A 1 155 ? 8.609 0.512 20.541 1.00 53.91 155 VAL A CA 1
ATOM 1261 C C . VAL A 1 155 ? 8.703 -0.698 21.479 1.00 53.91 155 VAL A C 1
ATOM 1263 O O . VAL A 1 155 ? 7.991 -0.823 22.478 1.00 53.91 155 VAL A O 1
ATOM 1266 N N . TYR A 1 156 ? 9.697 -1.550 21.229 1.00 46.53 156 TYR A N 1
ATOM 1267 C CA . TYR A 1 156 ? 10.356 -2.292 22.296 1.00 46.53 156 TYR A CA 1
ATOM 1268 C C . TYR A 1 156 ? 10.940 -1.263 23.279 1.00 46.53 156 TYR A C 1
ATOM 1270 O O . TYR A 1 156 ? 12.038 -0.742 23.093 1.00 46.53 156 TYR A O 1
ATOM 1278 N N . ARG A 1 157 ? 10.216 -0.946 24.363 1.00 45.75 157 ARG A N 1
ATOM 1279 C CA . ARG A 1 157 ? 10.704 -0.094 25.473 1.00 45.75 157 ARG A CA 1
ATOM 1280 C C . ARG A 1 157 ? 11.770 -0.784 26.338 1.00 45.75 157 ARG A C 1
ATOM 1282 O O . ARG A 1 157 ? 11.862 -0.531 27.536 1.00 45.75 157 ARG A O 1
ATOM 1289 N N . VAL A 1 158 ? 12.605 -1.629 25.748 1.00 41.28 158 VAL A N 1
ATOM 1290 C CA . VAL A 1 158 ? 13.784 -2.183 26.407 1.00 41.28 158 VAL A CA 1
ATOM 1291 C C . VAL A 1 158 ? 14.992 -1.668 25.624 1.00 41.28 158 VAL A C 1
ATOM 1293 O O . VAL A 1 158 ? 15.313 -2.178 24.562 1.00 41.28 158 VAL A O 1
ATOM 1296 N N . HIS A 1 159 ? 15.604 -0.603 26.157 1.00 41.69 159 HIS A N 1
ATOM 1297 C CA . HIS A 1 159 ? 16.844 0.061 25.705 1.00 41.69 159 HIS A CA 1
ATOM 1298 C C . HIS A 1 159 ? 16.787 1.233 24.709 1.00 41.69 159 HIS A C 1
ATOM 1300 O O . HIS A 1 159 ? 17.842 1.658 24.254 1.00 41.69 159 HIS A O 1
ATOM 1306 N N . GLY A 1 160 ? 15.633 1.859 24.451 1.00 40.19 160 GLY A N 1
ATOM 1307 C CA . GLY A 1 160 ? 15.609 3.229 23.898 1.00 40.19 160 GLY A CA 1
ATOM 1308 C C . GLY A 1 160 ? 16.337 3.432 22.558 1.00 40.19 160 GLY A C 1
ATOM 1309 O O . GLY A 1 160 ? 16.804 4.536 22.287 1.00 40.19 160 GLY A O 1
ATOM 1310 N N . GLN A 1 161 ? 16.441 2.391 21.731 1.00 35.81 161 GLN A N 1
ATOM 1311 C CA . GLN A 1 161 ? 17.023 2.473 20.394 1.00 35.81 161 GLN A CA 1
ATOM 1312 C C . GLN A 1 161 ? 15.969 2.141 19.339 1.00 35.81 161 GLN A C 1
ATOM 1314 O O . GLN A 1 161 ? 15.227 1.169 19.469 1.00 35.81 161 GLN A O 1
ATOM 1319 N N . TYR A 1 162 ? 15.919 2.975 18.299 1.00 43.84 162 TYR A N 1
ATOM 1320 C CA . TYR A 1 162 ? 15.233 2.670 17.049 1.00 43.84 162 TYR A CA 1
ATOM 1321 C C . TYR A 1 162 ? 16.033 1.596 16.315 1.00 43.84 162 TYR A C 1
ATOM 1323 O O . TYR A 1 162 ? 17.251 1.725 16.190 1.00 43.84 162 TYR A O 1
ATOM 1331 N N . VAL A 1 163 ? 15.360 0.563 15.818 1.00 40.84 163 VAL A N 1
ATOM 1332 C CA . VAL A 1 163 ? 15.969 -0.359 14.859 1.00 40.84 163 VAL A CA 1
ATOM 1333 C C . VAL A 1 163 ? 15.742 0.255 13.479 1.00 40.84 163 VAL A C 1
ATOM 1335 O O . VAL A 1 163 ? 14.616 0.275 12.991 1.00 40.84 163 VAL A O 1
ATOM 1338 N N . SER A 1 164 ? 16.790 0.867 12.927 1.00 39.81 164 SER A N 1
ATOM 1339 C CA . SER A 1 164 ? 16.867 1.313 11.529 1.00 39.81 164 SER A CA 1
ATOM 1340 C C . SER A 1 164 ? 17.379 0.196 10.635 1.00 39.81 164 SER A C 1
ATOM 1342 O O . SER A 1 164 ? 18.365 -0.441 11.077 1.00 39.81 164 SER A O 1
#

Foldseek 3Di:
DLVLVVVLPDPPQLLVVQAWHFPDWDWDQDPVGIDIDTHTDDDDDFLQVVLVVDVLSADDPVVLVLLLVSLVSNLCCCVVRSQKAQQEDPRGSGRDDSVQIDRAPPDFDQDLTHDLLQADVCNVVSHTDGSCSSVSSSVQSSVCNHNVHRPDDSDPVPPPDDDD

Secondary structure (DSSP, 8-state):
-HHHHHHT--TT-TTGGGB---SEEEEEEETTEEEEEEE-------HHHHHTTSGGGPPPHHHHHHHHHHHHHHHHHIIIII-EE-----S-SSB--GGG-EE-TT--B-S--S-TTT--HHHHTT--B-THHHHHHHHHHHHHHHHSS-SS-----SSS----

pLDDT: mean 83.0, std 13.0, range [35.81, 96.81]